Protein AF-A0A2E8HFP6-F1 (afdb_monomer)

Secondary structure (DSSP, 8-state):
-HHHHHHHHHHT--PPPP---S---HHHHHHHHHHHHGGG-------GGGGTT--HHHHHHHHHTT-HHHHHHHHHHHHHHT-TTHHHHHHHHHHHHT-

Radius of gyration: 26.0 Å; Cα contacts (8 Å, |Δi|>4): 40; chains: 1; bounding box: 24×26×78 Å

Sequence (99 aa):
GFRERMEARVGGSAEQPWREPSITDRSQFLSRLGRLSRKEAHDIVMQPSDVENLELSDLEDLRQQGRDTEAFFLARRMAAQGVEGAKELVTEILGDLDG

Structure (mmCIF, N/CA/C/O backbone):
data_AF-A0A2E8HFP6-F1
#
_entry.id   AF-A0A2E8HFP6-F1
#
loop_
_atom_site.group_PDB
_atom_site.id
_atom_site.type_symbol
_atom_site.label_atom_id
_atom_site.label_alt_id
_atom_site.label_comp_id
_atom_site.label_asym_id
_atom_site.label_entity_id
_atom_site.label_seq_id
_atom_site.pdbx_PDB_ins_code
_atom_site.Cartn_x
_atom_site.Cartn_y
_atom_site.Cartn_z
_atom_site.occupancy
_atom_site.B_iso_or_equiv
_atom_site.auth_seq_id
_atom_site.auth_comp_id
_atom_site.auth_asym_id
_atom_site.auth_atom_id
_atom_sit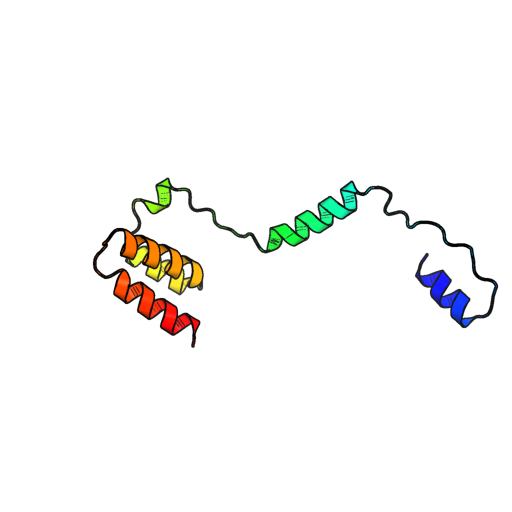e.pdbx_PDB_model_num
ATOM 1 N N . GLY A 1 1 ? -0.849 0.213 -49.916 1.00 52.50 1 GLY A N 1
ATOM 2 C CA . GLY A 1 1 ? -1.128 -0.038 -48.482 1.00 52.50 1 GLY A CA 1
ATOM 3 C C . GLY A 1 1 ? -1.354 -1.523 -48.211 1.00 52.50 1 GLY A C 1
ATOM 4 O O . GLY A 1 1 ? -1.462 -2.291 -49.156 1.00 52.50 1 GLY A O 1
ATOM 5 N N . PHE A 1 2 ? -1.408 -1.964 -46.940 1.00 51.34 2 PHE A N 1
ATOM 6 C CA . PHE A 1 2 ? -1.638 -3.386 -46.576 1.00 51.34 2 PHE A CA 1
ATOM 7 C C . PHE A 1 2 ? -2.945 -3.942 -47.171 1.00 51.34 2 PHE A C 1
ATOM 9 O O . PHE A 1 2 ? -2.973 -5.085 -47.618 1.00 51.34 2 PHE A O 1
ATOM 16 N N . ARG A 1 3 ? -3.990 -3.106 -47.238 1.00 60.12 3 ARG A N 1
ATOM 17 C CA . ARG A 1 3 ? -5.310 -3.450 -47.781 1.00 60.12 3 ARG A CA 1
ATOM 18 C C . ARG A 1 3 ? -5.286 -3.732 -49.290 1.00 60.12 3 ARG A C 1
ATOM 20 O O . ARG A 1 3 ? -5.730 -4.800 -49.689 1.00 60.12 3 ARG A O 1
ATOM 27 N N . GLU A 1 4 ? -4.653 -2.874 -50.094 1.00 58.78 4 GLU A N 1
ATOM 28 C CA . GLU A 1 4 ? -4.509 -3.100 -51.549 1.00 58.78 4 GLU A CA 1
ATOM 29 C C . GLU A 1 4 ? -3.699 -4.369 -51.874 1.00 58.78 4 GLU A C 1
ATOM 31 O O . GLU A 1 4 ? -3.920 -5.006 -52.898 1.00 58.78 4 GLU A O 1
ATOM 36 N N . ARG A 1 5 ? -2.790 -4.796 -50.982 1.00 58.84 5 ARG A N 1
ATOM 37 C CA . ARG A 1 5 ? -2.047 -6.061 -51.146 1.00 58.84 5 ARG A CA 1
ATOM 38 C C . ARG A 1 5 ? -2.899 -7.294 -50.854 1.00 58.84 5 ARG A C 1
ATOM 40 O O . ARG A 1 5 ? -2.736 -8.306 -51.526 1.00 58.84 5 ARG A O 1
ATOM 47 N N . MET A 1 6 ? -3.782 -7.223 -49.856 1.00 60.75 6 MET A N 1
ATOM 48 C CA . MET A 1 6 ? -4.741 -8.301 -49.586 1.00 60.75 6 MET A CA 1
ATOM 49 C C . MET A 1 6 ? -5.723 -8.464 -50.754 1.00 60.75 6 MET A C 1
ATOM 51 O O . MET A 1 6 ? -6.023 -9.592 -51.133 1.00 60.75 6 MET A O 1
ATOM 55 N N . GLU A 1 7 ? -6.146 -7.361 -51.376 1.00 58.28 7 GLU A N 1
ATOM 56 C CA . GLU A 1 7 ? -6.993 -7.382 -52.577 1.00 58.28 7 GLU A CA 1
ATOM 57 C C . GLU A 1 7 ? -6.258 -7.961 -53.801 1.00 58.28 7 GLU A C 1
ATOM 59 O O . GLU A 1 7 ? -6.802 -8.824 -54.491 1.00 58.28 7 GLU A O 1
ATOM 64 N N . ALA A 1 8 ? -4.991 -7.593 -54.027 1.00 58.19 8 ALA A N 1
ATOM 65 C CA . ALA A 1 8 ? -4.192 -8.131 -55.135 1.00 58.19 8 ALA A CA 1
ATOM 66 C C . ALA A 1 8 ? -3.905 -9.643 -55.009 1.00 58.19 8 ALA A C 1
ATOM 68 O O . ALA A 1 8 ? -3.906 -10.354 -56.015 1.00 58.19 8 ALA A O 1
ATOM 69 N N . ARG A 1 9 ? -3.726 -10.157 -53.780 1.00 53.38 9 ARG A N 1
ATOM 70 C CA . ARG A 1 9 ? -3.474 -11.588 -53.516 1.00 53.38 9 ARG A CA 1
ATOM 71 C C . ARG A 1 9 ? -4.698 -12.479 -53.772 1.00 53.38 9 ARG A C 1
ATOM 73 O O . ARG A 1 9 ? -4.533 -13.666 -54.022 1.00 53.38 9 ARG A O 1
ATOM 80 N N . VAL A 1 10 ? -5.909 -11.918 -53.718 1.00 60.62 10 VAL A N 1
ATOM 81 C CA . VAL A 1 10 ? -7.169 -12.619 -54.035 1.00 60.62 10 VAL A CA 1
ATOM 82 C C . VAL A 1 10 ? -7.519 -12.506 -55.528 1.00 60.62 10 VAL A C 1
ATOM 84 O O . VAL A 1 10 ? -8.138 -13.412 -56.076 1.00 60.62 10 VAL A O 1
ATOM 87 N N . GLY A 1 11 ? -7.086 -11.432 -56.203 1.00 58.53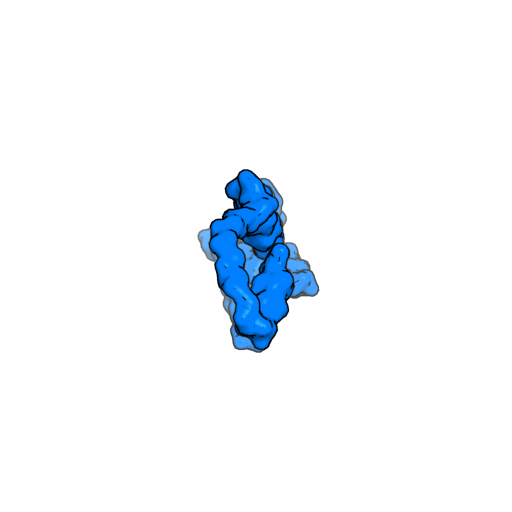 11 GLY A N 1
ATOM 88 C CA . GLY A 1 11 ? -7.387 -11.151 -57.616 1.00 58.53 11 GLY A CA 1
ATOM 89 C C . GLY A 1 11 ? -6.403 -11.707 -58.659 1.00 58.53 11 GLY A C 1
ATOM 90 O O . GLY A 1 11 ? -6.636 -11.525 -59.851 1.00 58.53 11 GLY A O 1
ATOM 91 N N . GLY A 1 12 ? -5.307 -12.361 -58.255 1.00 55.09 12 GLY A N 1
ATOM 92 C CA . GLY A 1 12 ? -4.397 -13.068 -59.175 1.00 55.09 12 GLY A CA 1
ATOM 93 C C . GLY A 1 12 ? -3.497 -12.187 -60.058 1.00 55.09 12 GLY A C 1
ATOM 94 O O . GLY A 1 12 ? -2.993 -12.667 -61.070 1.00 55.09 12 GLY A O 1
ATOM 95 N N . SER A 1 13 ? -3.274 -10.917 -59.706 1.00 56.34 13 SER A N 1
ATOM 96 C CA . SER A 1 13 ? -2.338 -10.031 -60.421 1.00 56.34 13 SER A CA 1
ATOM 97 C C . SER A 1 13 ? -0.992 -9.902 -59.704 1.00 56.34 13 SER A C 1
ATOM 99 O O . SER A 1 13 ? -0.934 -9.908 -58.476 1.00 56.34 13 SER A O 1
ATOM 101 N N . ALA A 1 14 ? 0.075 -9.795 -60.505 1.00 56.28 14 ALA A N 1
ATOM 102 C CA . ALA A 1 14 ? 1.483 -9.890 -60.116 1.00 56.28 14 ALA A CA 1
ATOM 103 C C . ALA A 1 14 ? 1.843 -9.136 -58.823 1.00 56.28 14 ALA A C 1
ATOM 105 O O . ALA A 1 14 ? 1.544 -7.950 -58.659 1.00 56.28 14 ALA A O 1
ATOM 106 N N . GLU A 1 15 ? 2.520 -9.850 -57.922 1.00 54.41 15 GLU A N 1
ATOM 107 C CA . GLU A 1 15 ? 2.964 -9.366 -56.618 1.00 54.41 15 GLU A CA 1
ATOM 108 C C . GLU A 1 15 ? 3.836 -8.112 -56.766 1.00 54.41 15 GLU A C 1
ATOM 110 O O . GLU A 1 15 ? 4.892 -8.132 -57.399 1.00 54.4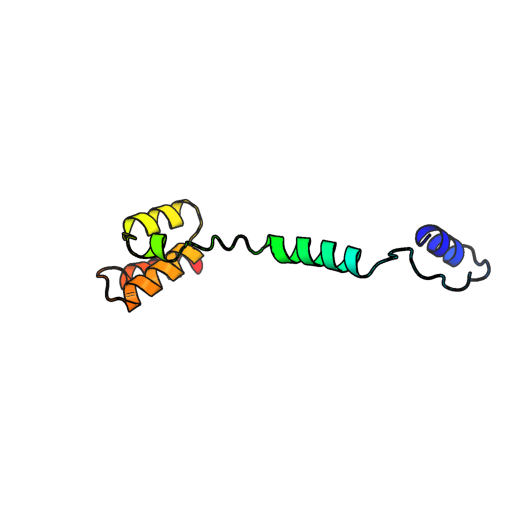1 15 GLU A O 1
ATOM 115 N N . GLN A 1 16 ? 3.412 -6.994 -56.170 1.00 56.06 16 GLN A N 1
ATOM 116 C CA . GLN A 1 16 ? 4.288 -5.831 -56.068 1.00 56.06 16 GLN A CA 1
ATOM 117 C C . GLN A 1 16 ? 5.443 -6.130 -55.097 1.00 56.06 16 GLN A C 1
ATOM 119 O O . GLN A 1 16 ? 5.181 -6.610 -53.988 1.00 56.06 16 GLN A O 1
ATOM 124 N N . PRO A 1 17 ? 6.704 -5.812 -55.455 1.00 62.44 17 PRO A N 1
ATOM 125 C CA . PRO A 1 17 ? 7.842 -6.018 -54.569 1.00 62.44 17 PRO A CA 1
ATOM 126 C C . PRO A 1 17 ? 7.671 -5.199 -53.285 1.00 62.44 17 PRO A C 1
ATOM 128 O O . PRO A 1 17 ? 7.231 -4.046 -53.308 1.00 62.44 17 PRO A O 1
ATOM 131 N N . TRP A 1 18 ? 7.998 -5.822 -52.152 1.00 50.69 18 TRP A N 1
ATOM 132 C CA . TRP A 1 18 ? 7.839 -5.252 -50.816 1.00 50.69 18 TRP A CA 1
ATOM 133 C C . TRP A 1 18 ? 8.509 -3.872 -50.703 1.00 50.69 18 TRP A C 1
ATOM 135 O O . TRP A 1 18 ? 9.718 -3.744 -50.883 1.00 50.69 18 TRP A O 1
ATOM 145 N N . ARG A 1 19 ? 7.722 -2.838 -50.370 1.00 55.81 19 ARG A N 1
ATOM 146 C CA . ARG A 1 19 ? 8.223 -1.533 -49.913 1.00 55.81 19 ARG A CA 1
ATOM 147 C C . ARG A 1 19 ? 8.012 -1.408 -48.411 1.00 55.81 19 ARG A C 1
ATOM 149 O O . ARG A 1 19 ? 6.915 -1.678 -47.913 1.00 55.81 19 ARG A O 1
ATOM 156 N N . GLU A 1 20 ? 9.075 -1.001 -47.726 1.00 52.06 20 GLU A N 1
ATOM 157 C CA . GLU A 1 20 ? 9.130 -0.786 -46.282 1.00 52.06 20 GLU A CA 1
ATOM 158 C C . GLU A 1 20 ? 7.993 0.147 -45.806 1.00 52.06 20 GLU A C 1
ATOM 160 O O . GLU A 1 20 ? 7.680 1.129 -46.489 1.00 52.06 20 GLU A O 1
ATOM 165 N N . PRO A 1 21 ? 7.315 -0.155 -44.680 1.00 53.56 21 PRO A N 1
ATOM 166 C CA . PRO A 1 21 ? 6.236 0.687 -44.175 1.00 53.56 21 PRO A CA 1
ATOM 167 C C . PRO A 1 21 ? 6.751 2.068 -43.751 1.00 53.56 21 PRO A C 1
ATOM 169 O O . PRO A 1 21 ? 7.823 2.187 -43.171 1.00 53.56 21 PRO A O 1
ATOM 172 N N . SER A 1 22 ? 5.930 3.106 -43.921 1.00 55.34 22 SER A N 1
ATOM 173 C CA . SER A 1 22 ? 6.226 4.494 -43.533 1.00 55.34 22 SER A CA 1
ATOM 174 C C . SER A 1 22 ? 6.183 4.754 -42.015 1.00 55.34 22 SER A C 1
ATOM 176 O O . SER A 1 22 ? 5.759 5.827 -41.584 1.00 55.34 22 SER A O 1
ATOM 178 N N . ILE A 1 23 ? 6.560 3.785 -41.173 1.00 57.72 23 ILE A N 1
ATOM 179 C CA . ILE A 1 23 ? 6.933 4.096 -39.787 1.00 57.72 23 ILE A CA 1
ATOM 180 C C . ILE A 1 23 ? 8.392 4.534 -39.870 1.00 57.72 23 ILE A C 1
ATOM 182 O O . ILE A 1 23 ? 9.306 3.764 -39.609 1.00 57.72 23 ILE A O 1
ATOM 186 N N . THR A 1 24 ? 8.588 5.767 -40.328 1.00 58.88 24 THR A N 1
ATOM 187 C CA . THR A 1 24 ? 9.889 6.304 -40.745 1.00 58.88 24 THR A CA 1
ATOM 188 C C . THR A 1 24 ? 10.903 6.390 -39.602 1.00 58.88 24 THR A C 1
ATOM 190 O O . THR A 1 24 ? 12.084 6.585 -39.854 1.00 58.88 24 THR A O 1
ATOM 193 N N . ASP A 1 25 ? 10.480 6.240 -38.342 1.00 59.72 25 ASP A N 1
ATOM 194 C CA . ASP A 1 25 ? 11.358 6.501 -37.213 1.00 59.72 25 ASP A CA 1
ATOM 195 C C . ASP A 1 25 ? 11.126 5.538 -36.045 1.00 59.72 25 ASP A C 1
ATOM 197 O O . ASP A 1 25 ? 10.048 5.485 -35.437 1.00 59.72 25 ASP A O 1
ATOM 201 N N . ARG A 1 26 ? 12.184 4.797 -35.697 1.00 62.41 26 ARG A N 1
ATOM 202 C CA . ARG A 1 26 ? 12.277 3.955 -34.495 1.00 62.41 26 ARG A CA 1
ATOM 203 C C . ARG A 1 26 ? 11.818 4.714 -33.244 1.00 62.41 26 ARG A C 1
ATOM 205 O O . ARG A 1 26 ? 11.231 4.110 -32.347 1.00 62.41 26 ARG A O 1
ATOM 212 N N . SER A 1 27 ? 12.018 6.032 -33.204 1.00 66.38 27 SER A N 1
ATOM 213 C CA . SER A 1 27 ? 11.573 6.895 -32.108 1.00 66.38 27 SER A CA 1
ATOM 214 C C . SER A 1 27 ? 10.050 6.923 -31.923 1.00 66.38 27 SER A C 1
ATOM 216 O O . SER A 1 27 ? 9.582 6.867 -30.787 1.00 66.38 27 SER A O 1
ATOM 218 N N . GLN A 1 28 ? 9.248 6.935 -32.994 1.00 71.44 28 GLN A N 1
ATOM 219 C CA . GLN A 1 28 ? 7.784 6.958 -32.875 1.00 71.44 28 GLN A CA 1
ATOM 220 C C . GLN A 1 28 ? 7.236 5.630 -32.355 1.00 71.44 28 GLN A C 1
ATOM 222 O O . GLN A 1 28 ? 6.309 5.613 -31.539 1.00 71.44 28 GLN A O 1
ATOM 227 N N . PHE A 1 29 ? 7.827 4.519 -32.800 1.00 73.06 29 PHE A N 1
ATOM 228 C CA . PHE A 1 29 ? 7.486 3.191 -32.304 1.00 73.06 29 PHE A CA 1
ATOM 229 C C . PHE A 1 29 ? 7.832 3.056 -30.818 1.00 73.06 29 PHE A C 1
ATOM 231 O O . PHE A 1 29 ? 6.962 2.710 -30.019 1.00 73.06 29 PHE A O 1
ATOM 238 N N . LEU A 1 30 ? 9.059 3.414 -30.426 1.00 79.62 30 LEU A N 1
ATOM 239 C CA . LEU A 1 30 ? 9.496 3.363 -29.028 1.00 79.62 30 LEU A CA 1
ATOM 240 C C . LEU A 1 30 ? 8.717 4.334 -28.133 1.00 79.62 30 LEU A C 1
ATOM 242 O O . LEU A 1 30 ? 8.422 4.002 -26.990 1.00 79.62 30 LEU A O 1
ATOM 246 N N . SER A 1 31 ? 8.320 5.500 -28.645 1.00 76.62 31 SER A N 1
ATOM 247 C CA . SER A 1 31 ? 7.483 6.452 -27.909 1.00 76.62 31 SER A CA 1
ATOM 248 C C . SER A 1 31 ? 6.095 5.876 -27.619 1.00 76.62 31 SER A C 1
ATOM 250 O O . SER A 1 31 ? 5.622 5.927 -26.480 1.00 76.62 31 SER A O 1
ATOM 252 N N . ARG A 1 32 ? 5.459 5.245 -28.617 1.00 74.88 32 ARG A N 1
ATOM 253 C CA . ARG A 1 32 ? 4.166 4.565 -28.439 1.00 74.88 32 ARG A CA 1
ATOM 254 C C . ARG A 1 32 ? 4.279 3.348 -27.522 1.00 74.88 32 ARG A C 1
ATOM 256 O O . ARG A 1 32 ? 3.454 3.216 -26.624 1.00 74.88 32 ARG A O 1
ATOM 263 N N . LEU A 1 33 ? 5.307 2.517 -27.700 1.00 77.69 33 LEU A N 1
ATOM 264 C CA . LEU A 1 33 ? 5.573 1.358 -26.845 1.00 77.69 33 LEU A CA 1
ATOM 265 C C . LEU A 1 33 ? 5.828 1.785 -25.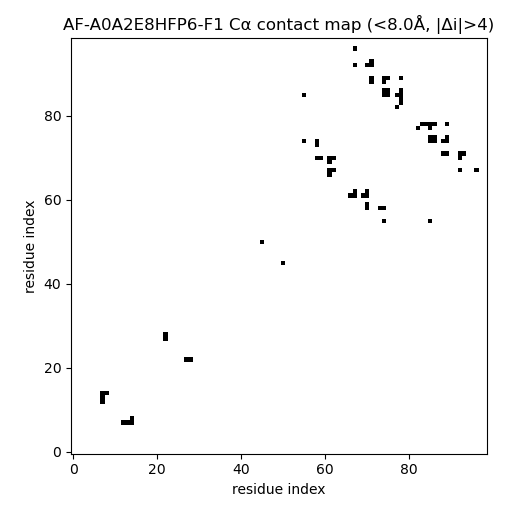395 1.00 77.69 33 LEU A C 1
ATOM 267 O O . LEU A 1 33 ? 5.220 1.246 -24.478 1.00 77.69 33 LEU A O 1
ATOM 271 N N . GLY A 1 34 ? 6.642 2.821 -25.187 1.00 74.44 34 GLY A N 1
ATOM 272 C CA . GLY A 1 34 ? 6.886 3.393 -23.868 1.00 74.44 34 GLY A CA 1
ATOM 273 C C . GLY A 1 34 ? 5.617 3.955 -23.231 1.00 74.44 34 GLY A C 1
ATOM 274 O O . GLY A 1 34 ? 5.400 3.779 -22.039 1.00 74.44 34 GLY A O 1
ATOM 275 N N . ARG A 1 35 ? 4.737 4.603 -24.006 1.00 74.12 35 ARG A N 1
ATOM 276 C CA . ARG A 1 35 ? 3.460 5.115 -23.485 1.00 74.12 35 ARG A CA 1
ATOM 277 C C . ARG A 1 35 ? 2.504 3.996 -23.068 1.00 74.12 35 ARG A C 1
ATOM 279 O O . ARG A 1 35 ? 1.719 4.209 -22.154 1.00 74.12 35 ARG A O 1
ATOM 286 N N . LEU A 1 36 ? 2.549 2.846 -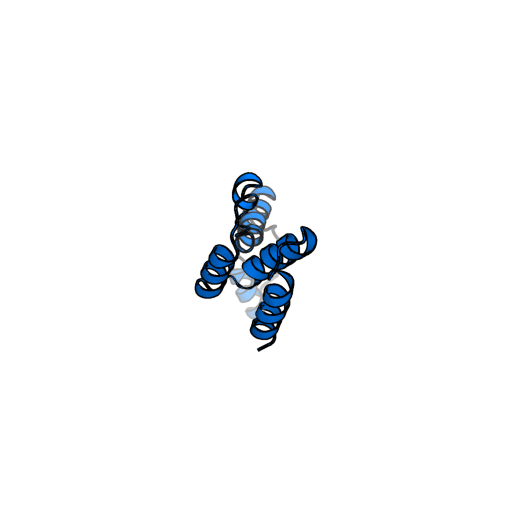23.736 1.00 69.12 36 LEU A N 1
ATOM 287 C CA . LEU A 1 36 ? 1.756 1.671 -23.369 1.00 69.12 36 LEU A CA 1
ATOM 288 C C . LEU A 1 36 ? 2.346 0.961 -22.145 1.00 69.12 36 LEU A C 1
ATOM 290 O O . LEU A 1 36 ? 1.608 0.672 -21.217 1.00 69.12 36 LEU A O 1
ATOM 294 N N . SER A 1 37 ? 3.669 0.786 -22.093 1.00 64.25 37 SER A N 1
ATOM 295 C CA . SER A 1 37 ? 4.365 0.178 -20.949 1.00 64.25 37 SER A C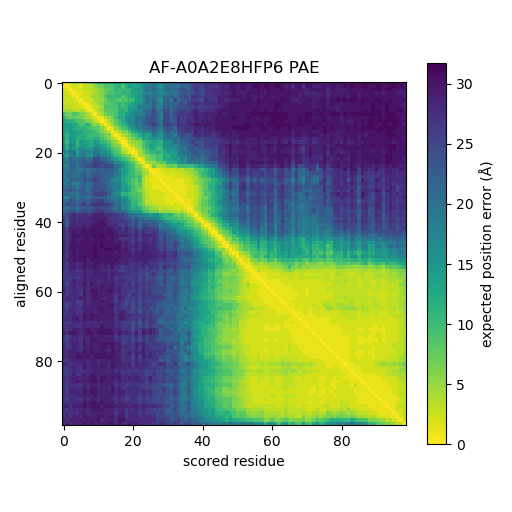A 1
ATOM 296 C C . SER A 1 37 ? 4.234 0.997 -19.659 1.00 64.25 37 SER A C 1
ATOM 298 O O . SER A 1 37 ? 4.147 0.424 -18.582 1.00 64.25 37 SER A O 1
ATOM 300 N N . ARG A 1 38 ? 4.168 2.331 -19.748 1.00 61.81 38 ARG A N 1
ATOM 301 C CA . ARG A 1 38 ? 4.000 3.207 -18.576 1.00 61.81 38 ARG A CA 1
ATOM 302 C C . ARG A 1 38 ? 2.580 3.239 -18.003 1.00 61.81 38 ARG A C 1
ATOM 304 O O . ARG A 1 38 ? 2.404 3.754 -16.908 1.00 61.81 38 ARG A O 1
ATOM 311 N N . LYS A 1 39 ? 1.565 2.741 -18.719 1.00 54.25 39 LYS A N 1
ATOM 312 C CA . LYS A 1 39 ? 0.165 2.839 -18.267 1.00 54.25 39 LYS A CA 1
ATOM 313 C C . LYS A 1 39 ? -0.211 1.868 -17.144 1.00 54.25 39 LYS A C 1
ATOM 315 O O . LYS A 1 39 ? -1.255 2.077 -16.545 1.00 54.25 39 LYS A O 1
ATOM 320 N N . GLU A 1 40 ? 0.638 0.895 -16.824 1.00 53.06 40 GLU A N 1
ATOM 321 C CA . GLU A 1 40 ? 0.464 0.033 -15.640 1.00 53.06 40 GLU A CA 1
ATOM 322 C C . GLU A 1 40 ? 1.367 0.432 -14.466 1.00 53.06 40 GLU A C 1
ATOM 324 O O . GLU A 1 40 ? 1.188 -0.051 -13.358 1.00 53.06 40 GLU A O 1
ATOM 329 N N . ALA A 1 41 ? 2.274 1.391 -14.669 1.00 47.56 41 ALA A N 1
ATOM 330 C CA . ALA A 1 41 ? 2.990 2.050 -13.587 1.00 47.56 41 ALA A CA 1
ATOM 331 C C . ALA A 1 41 ? 2.216 3.307 -13.160 1.00 47.56 41 ALA A C 1
ATOM 333 O O . ALA A 1 41 ? 2.707 4.429 -13.271 1.00 47.56 41 ALA A O 1
ATOM 334 N N . HIS A 1 42 ? 0.990 3.141 -12.661 1.00 45.66 42 HIS A N 1
ATOM 335 C CA . HIS A 1 42 ? 0.566 3.989 -11.541 1.00 45.66 42 HIS A CA 1
ATOM 336 C C . HIS A 1 42 ? 1.229 3.424 -10.287 1.00 45.66 42 HIS A C 1
ATOM 338 O O . HIS A 1 42 ? 0.582 2.938 -9.371 1.00 45.66 42 HIS A O 1
ATOM 344 N N . ASP A 1 43 ? 2.559 3.451 -10.307 1.00 46.66 43 ASP A N 1
ATOM 345 C CA . ASP A 1 43 ? 3.351 3.377 -9.104 1.00 46.66 43 ASP A CA 1
ATOM 346 C C . ASP A 1 43 ? 3.144 4.750 -8.471 1.00 46.66 43 ASP A C 1
ATOM 348 O O . ASP A 1 43 ? 3.733 5.754 -8.890 1.00 46.66 43 ASP A O 1
ATOM 352 N N . ILE A 1 44 ? 2.168 4.835 -7.568 1.00 52.88 44 ILE A N 1
ATOM 353 C CA . ILE A 1 44 ? 2.107 5.934 -6.618 1.00 52.88 44 ILE A CA 1
ATOM 354 C C . ILE A 1 44 ? 3.358 5.733 -5.770 1.00 52.88 44 ILE A C 1
ATOM 356 O O . ILE A 1 44 ? 3.346 5.040 -4.761 1.00 52.88 44 ILE A O 1
ATOM 360 N N . VAL A 1 45 ?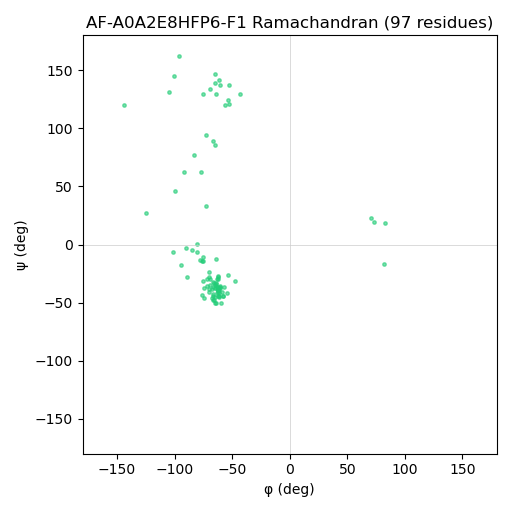 4.480 6.273 -6.248 1.00 49.91 45 VAL A N 1
ATOM 361 C CA . VAL A 1 45 ? 5.721 6.322 -5.490 1.00 49.91 45 VAL A CA 1
ATOM 362 C C . VAL A 1 45 ? 5.439 7.273 -4.335 1.00 49.91 45 VAL A C 1
ATOM 364 O O . VAL A 1 45 ? 5.605 8.486 -4.471 1.00 49.91 45 VAL A O 1
ATOM 367 N N . MET A 1 46 ? 4.944 6.736 -3.217 1.00 51.00 46 MET A N 1
ATOM 368 C CA . MET A 1 46 ? 4.917 7.466 -1.955 1.00 51.00 46 MET A CA 1
ATOM 369 C C . MET A 1 46 ? 6.337 7.950 -1.701 1.00 51.00 46 MET A C 1
ATOM 371 O O . MET A 1 46 ? 7.290 7.159 -1.714 1.00 51.00 46 MET A O 1
ATOM 375 N N . GLN A 1 47 ? 6.498 9.261 -1.521 1.00 52.16 47 GLN A N 1
ATOM 376 C CA . GLN A 1 47 ? 7.801 9.777 -1.151 1.00 52.16 47 GLN A CA 1
ATOM 377 C C . GLN A 1 47 ? 8.179 9.167 0.200 1.00 52.16 47 GLN A C 1
ATOM 379 O O . GLN A 1 47 ? 7.313 9.014 1.058 1.00 52.16 47 GLN A O 1
ATOM 384 N N . PRO A 1 48 ? 9.453 8.805 0.419 1.00 51.84 48 PRO A N 1
ATOM 385 C CA . PRO A 1 48 ? 9.881 8.135 1.645 1.00 51.84 48 PRO A CA 1
ATOM 386 C C . PRO A 1 48 ? 9.485 8.892 2.926 1.00 51.84 48 PRO A C 1
ATOM 388 O O . PRO A 1 48 ? 9.265 8.245 3.945 1.00 51.84 48 PRO A O 1
ATOM 391 N N . SER A 1 49 ? 9.323 10.219 2.851 1.00 51.84 49 SER A N 1
ATOM 392 C CA . SER A 1 49 ? 8.828 11.081 3.933 1.00 51.84 49 SER A CA 1
ATOM 393 C C . SER A 1 49 ? 7.374 10.827 4.329 1.00 51.84 49 SER A C 1
ATOM 395 O O . SER A 1 49 ? 7.035 10.960 5.499 1.00 51.84 49 SER A O 1
ATOM 397 N N . ASP A 1 50 ? 6.521 10.446 3.380 1.00 55.31 50 ASP A N 1
ATOM 398 C CA . ASP A 1 50 ? 5.088 10.231 3.617 1.00 55.31 50 ASP A CA 1
ATOM 399 C C . ASP A 1 50 ? 4.834 8.875 4.299 1.00 55.31 50 ASP A C 1
ATOM 401 O O . ASP A 1 50 ? 3.751 8.616 4.807 1.00 55.31 50 ASP A O 1
ATOM 405 N N . VAL A 1 51 ? 5.851 8.005 4.327 1.00 58.78 51 VAL A N 1
ATOM 406 C CA . VAL A 1 51 ? 5.783 6.645 4.884 1.00 58.78 51 VAL A CA 1
ATOM 407 C C . VAL A 1 51 ? 6.250 6.585 6.342 1.00 58.78 51 VAL A C 1
ATOM 409 O O . VAL A 1 51 ? 5.997 5.598 7.025 1.00 58.78 51 VAL A O 1
ATOM 412 N N . GLU A 1 52 ? 6.975 7.599 6.826 1.00 63.12 52 GLU A N 1
ATOM 413 C CA . GLU A 1 52 ? 7.539 7.601 8.187 1.00 63.12 52 GLU A CA 1
ATOM 414 C C . GLU A 1 52 ? 6.498 7.870 9.280 1.00 63.12 52 GLU A C 1
ATOM 416 O O . GLU A 1 52 ? 6.772 7.598 10.445 1.00 63.12 52 GLU A O 1
ATOM 421 N N . ASN A 1 53 ? 5.311 8.356 8.911 1.00 69.81 53 ASN A N 1
ATOM 422 C CA . ASN A 1 53 ? 4.254 8.749 9.844 1.00 69.81 53 ASN A CA 1
ATOM 423 C C . ASN A 1 53 ? 2.920 8.037 9.563 1.00 69.81 53 ASN A C 1
ATOM 425 O O . ASN A 1 53 ? 1.861 8.596 9.823 1.00 69.81 53 ASN A O 1
ATOM 429 N N . LEU A 1 54 ? 2.985 6.838 8.978 1.00 80.38 54 LEU A N 1
ATOM 430 C CA . LEU A 1 54 ? 1.805 6.020 8.709 1.00 80.38 54 LEU A CA 1
ATOM 431 C C . LEU A 1 54 ? 1.289 5.365 9.989 1.00 80.38 54 LEU A C 1
ATOM 433 O O . LEU A 1 54 ? 2.035 4.675 10.694 1.00 80.38 54 LEU A O 1
ATOM 437 N N . GLU A 1 55 ? -0.004 5.521 10.228 1.00 88.38 55 GLU A N 1
ATOM 438 C CA . GLU A 1 55 ? -0.750 4.789 11.243 1.00 88.38 55 GLU A CA 1
ATOM 439 C C . GLU A 1 55 ? -1.455 3.575 10.619 1.00 88.38 55 GLU A C 1
ATOM 441 O O . GLU A 1 55 ? -1.637 3.483 9.407 1.00 88.38 55 GLU A O 1
ATOM 446 N N . LEU A 1 56 ? -1.868 2.608 11.445 1.00 85.75 56 LEU A N 1
ATOM 447 C CA . LEU A 1 56 ? -2.597 1.428 10.954 1.00 85.75 56 LEU A CA 1
ATOM 448 C C . LEU A 1 56 ? -3.941 1.797 10.297 1.00 85.75 56 LEU A C 1
ATOM 450 O O . LEU A 1 56 ? -4.360 1.126 9.359 1.00 85.75 56 LEU A O 1
ATOM 454 N N . SER A 1 57 ? -4.573 2.886 10.741 1.00 87.62 57 SER A N 1
ATOM 455 C CA . SER A 1 57 ? -5.796 3.451 10.156 1.00 87.62 57 SER A CA 1
ATOM 456 C C . SER A 1 57 ? -5.618 3.871 8.694 1.00 87.62 57 SER A C 1
ATOM 458 O O . SER A 1 57 ? -6.516 3.660 7.881 1.00 87.62 57 SER A O 1
ATOM 460 N N . ASP A 1 58 ? -4.442 4.385 8.319 1.00 89.44 58 ASP A N 1
ATOM 461 C CA . ASP A 1 58 ? -4.157 4.771 6.931 1.00 89.44 58 ASP A CA 1
ATOM 462 C C . ASP A 1 58 ? -4.203 3.554 5.989 1.00 89.44 58 ASP A C 1
ATOM 464 O O . ASP A 1 58 ? -4.556 3.659 4.812 1.00 89.44 58 ASP A O 1
ATOM 468 N N . LEU A 1 59 ? -3.868 2.365 6.504 1.00 90.50 59 LEU A N 1
ATOM 469 C CA . LEU A 1 59 ? -3.910 1.123 5.737 1.00 90.50 59 LEU A CA 1
ATOM 470 C C . LEU A 1 59 ? -5.347 0.627 5.541 1.00 90.50 59 LEU A C 1
ATOM 472 O O . LEU A 1 59 ? -5.652 0.029 4.508 1.00 90.50 59 LEU A O 1
ATOM 476 N N . GLU A 1 60 ? -6.240 0.892 6.490 1.00 88.56 60 GLU A N 1
ATOM 477 C CA . GLU A 1 60 ? -7.667 0.586 6.360 1.00 88.56 60 GLU A CA 1
ATOM 478 C C . GLU A 1 60 ? -8.322 1.467 5.289 1.00 88.56 60 GLU A C 1
ATOM 480 O O . GLU A 1 60 ? -9.107 0.969 4.478 1.00 88.56 60 GLU A O 1
ATOM 485 N N . ASP A 1 61 ? -7.935 2.741 5.205 1.00 89.06 61 ASP A N 1
ATOM 486 C CA . ASP A 1 61 ? -8.374 3.642 4.135 1.00 89.06 61 ASP A CA 1
ATOM 487 C C . ASP A 1 61 ? -7.900 3.168 2.754 1.00 89.06 61 ASP A C 1
ATOM 489 O O . ASP A 1 61 ? -8.648 3.243 1.774 1.00 89.06 61 ASP A O 1
ATOM 493 N N . LEU A 1 62 ? -6.676 2.635 2.659 1.00 89.31 62 LEU A N 1
ATOM 494 C CA . LEU A 1 62 ? -6.169 2.032 1.423 1.00 89.31 62 LEU A CA 1
ATOM 495 C C . LEU A 1 62 ? -6.987 0.802 1.010 1.00 89.31 62 LEU A C 1
ATOM 497 O O . LEU A 1 62 ? -7.329 0.671 -0.168 1.00 89.31 62 LEU A O 1
ATOM 501 N N . ARG A 1 63 ? -7.365 -0.056 1.963 1.00 88.31 63 ARG A N 1
ATOM 502 C CA . ARG A 1 63 ? -8.247 -1.208 1.702 1.00 88.31 63 ARG A CA 1
ATOM 503 C C . ARG A 1 63 ? -9.624 -0.766 1.210 1.00 88.31 63 ARG A C 1
ATOM 505 O O . ARG A 1 63 ? -10.114 -1.267 0.203 1.00 88.31 63 ARG A O 1
ATOM 512 N N . GLN A 1 64 ? -10.225 0.255 1.827 1.00 88.56 64 GLN A N 1
ATOM 513 C CA . GLN A 1 64 ? -11.513 0.806 1.371 1.00 88.56 64 GLN A CA 1
ATOM 514 C C . GLN A 1 64 ? -11.453 1.393 -0.048 1.00 88.56 64 GLN A C 1
ATOM 516 O O . GLN A 1 64 ? -12.453 1.399 -0.767 1.00 88.56 64 GLN A O 1
ATOM 521 N N . GLN A 1 65 ? -10.282 1.868 -0.473 1.00 88.31 65 GLN A N 1
ATOM 522 C CA . GLN A 1 65 ? -10.040 2.360 -1.831 1.00 88.31 65 GLN A CA 1
ATOM 523 C C . GLN A 1 65 ? -9.774 1.233 -2.850 1.00 88.31 65 GLN A C 1
ATOM 525 O O . GLN A 1 65 ? -9.537 1.531 -4.022 1.00 88.31 65 GLN A O 1
ATOM 530 N N . GLY A 1 66 ? -9.794 -0.041 -2.436 1.00 86.50 66 GLY A N 1
ATOM 531 C CA . GLY A 1 66 ? -9.447 -1.192 -3.277 1.00 86.50 66 GLY A CA 1
ATOM 532 C C . GLY A 1 66 ? -7.952 -1.282 -3.595 1.00 86.50 66 GLY A C 1
ATOM 533 O O . GLY A 1 66 ? -7.561 -1.857 -4.611 1.00 86.50 66 GLY A O 1
ATOM 534 N N . ARG A 1 67 ? -7.103 -0.662 -2.765 1.00 88.62 67 ARG A N 1
ATOM 535 C CA . ARG A 1 67 ? -5.636 -0.648 -2.901 1.00 88.62 67 ARG A CA 1
ATOM 536 C C . ARG A 1 67 ? -5.007 -1.682 -1.964 1.00 88.62 67 ARG A C 1
ATOM 538 O O . ARG A 1 67 ? -4.024 -1.401 -1.280 1.00 88.62 67 ARG A O 1
ATOM 545 N N . ASP A 1 68 ? -5.559 -2.893 -1.948 1.00 87.06 68 ASP A N 1
ATOM 546 C CA . ASP A 1 68 ? -5.186 -3.960 -1.006 1.00 87.06 68 ASP A CA 1
ATOM 547 C C . ASP A 1 68 ? -3.712 -4.366 -1.124 1.00 87.06 68 ASP A C 1
ATOM 549 O O . ASP A 1 68 ? -3.029 -4.584 -0.125 1.00 87.06 68 ASP A O 1
ATOM 553 N N . THR A 1 69 ? -3.167 -4.374 -2.343 1.00 88.44 69 THR A N 1
ATOM 554 C CA . THR A 1 69 ? -1.747 -4.661 -2.585 1.00 88.44 69 THR A CA 1
ATOM 555 C C . THR A 1 69 ? -0.829 -3.635 -1.921 1.00 88.44 69 THR A C 1
ATOM 557 O O . THR A 1 69 ? 0.241 -3.982 -1.426 1.00 88.44 69 THR A O 1
ATOM 560 N N . GLU A 1 70 ? -1.231 -2.365 -1.898 1.00 87.38 70 GLU A N 1
ATOM 561 C CA . GLU A 1 70 ? -0.459 -1.288 -1.279 1.00 87.38 70 GLU A CA 1
ATOM 562 C C . GLU A 1 70 ? -0.543 -1.354 0.244 1.00 87.38 70 GLU A C 1
ATOM 564 O O . GLU A 1 70 ? 0.492 -1.327 0.916 1.00 87.38 70 GLU A O 1
ATOM 569 N N . ALA A 1 71 ? -1.755 -1.550 0.774 1.00 92.00 71 ALA A N 1
ATOM 570 C CA . ALA A 1 71 ? -1.972 -1.804 2.193 1.00 92.00 71 ALA A CA 1
ATOM 571 C C . ALA A 1 71 ? -1.123 -2.995 2.675 1.00 92.00 71 ALA A C 1
ATOM 573 O O . ALA A 1 71 ? -0.471 -2.910 3.715 1.00 92.00 71 ALA A O 1
ATOM 574 N N . PHE A 1 72 ? -1.032 -4.068 1.880 1.00 93.19 72 PHE A N 1
ATOM 575 C CA . PHE A 1 72 ? -0.202 -5.234 2.184 1.00 93.19 72 PHE A CA 1
ATOM 576 C C . PHE A 1 72 ? 1.286 -4.887 2.324 1.00 93.19 72 PHE A C 1
ATOM 578 O O . PHE A 1 72 ? 1.932 -5.282 3.301 1.00 93.19 72 PHE A O 1
ATOM 585 N N . PHE A 1 73 ? 1.865 -4.164 1.359 1.00 92.19 73 PHE A N 1
ATOM 586 C CA . PHE A 1 73 ? 3.291 -3.833 1.405 1.00 92.19 73 PHE A CA 1
ATOM 587 C C . PHE A 1 73 ? 3.627 -2.893 2.567 1.00 92.19 73 PHE A C 1
ATOM 589 O O . PHE A 1 73 ? 4.669 -3.072 3.208 1.00 92.19 73 PHE A O 1
ATOM 596 N N . LEU A 1 74 ? 2.740 -1.944 2.880 1.00 91.56 74 LEU A N 1
ATOM 597 C CA . LEU A 1 74 ? 2.894 -1.057 4.032 1.00 91.56 74 LEU A CA 1
ATOM 598 C C . LEU A 1 74 ? 2.775 -1.826 5.353 1.00 91.56 74 LEU A C 1
ATOM 600 O O . LEU A 1 74 ? 3.674 -1.718 6.189 1.00 91.56 74 LEU A O 1
ATOM 604 N N . ALA A 1 75 ? 1.773 -2.699 5.497 1.00 93.38 75 ALA A N 1
ATOM 605 C CA . ALA A 1 75 ? 1.608 -3.549 6.679 1.00 93.38 75 ALA A CA 1
ATOM 606 C C . ALA A 1 75 ? 2.846 -4.426 6.902 1.00 93.38 75 ALA A C 1
ATOM 608 O O . ALA A 1 75 ? 3.386 -4.518 8.006 1.00 93.38 75 ALA A O 1
ATOM 609 N N . ARG A 1 76 ? 3.369 -5.022 5.821 1.00 93.56 76 ARG A N 1
ATOM 610 C CA . ARG A 1 76 ? 4.573 -5.859 5.860 1.00 93.56 76 ARG A CA 1
ATOM 611 C C . ARG A 1 76 ? 5.804 -5.072 6.304 1.00 93.56 76 ARG A C 1
ATOM 613 O O . ARG A 1 76 ? 6.629 -5.605 7.049 1.00 93.56 76 ARG A O 1
ATOM 620 N N . ARG A 1 77 ? 5.945 -3.821 5.860 1.00 90.56 77 ARG A N 1
ATOM 621 C CA . ARG A 1 77 ? 7.027 -2.930 6.294 1.00 90.56 77 ARG A CA 1
ATOM 622 C C . ARG A 1 77 ? 6.893 -2.580 7.777 1.00 90.56 77 ARG A C 1
ATOM 624 O O . ARG A 1 77 ? 7.873 -2.727 8.504 1.00 90.56 77 ARG A O 1
ATOM 631 N N . MET A 1 78 ? 5.702 -2.190 8.229 1.00 90.81 78 MET A N 1
ATOM 632 C CA . MET A 1 78 ? 5.426 -1.877 9.638 1.00 90.81 78 MET A CA 1
ATOM 633 C C . MET A 1 78 ? 5.707 -3.086 10.544 1.00 90.81 78 MET A C 1
ATOM 635 O O . MET A 1 78 ? 6.365 -2.958 11.577 1.00 90.81 78 MET A O 1
ATOM 639 N N . ALA A 1 79 ? 5.333 -4.290 10.105 1.00 92.19 79 ALA A N 1
ATOM 640 C CA . ALA A 1 79 ? 5.647 -5.535 10.801 1.00 92.19 79 ALA A CA 1
ATOM 641 C C . ALA A 1 79 ? 7.162 -5.792 10.904 1.00 92.19 79 ALA A C 1
ATOM 643 O O . ALA A 1 79 ? 7.639 -6.265 11.937 1.00 92.19 79 ALA A O 1
ATOM 644 N N . ALA A 1 80 ? 7.935 -5.463 9.860 1.00 92.06 80 ALA A N 1
ATOM 645 C CA . ALA A 1 80 ? 9.397 -5.558 9.879 1.00 92.06 80 ALA A CA 1
ATOM 646 C C . ALA A 1 80 ? 10.054 -4.507 10.793 1.00 92.06 80 ALA A C 1
ATOM 648 O O . ALA A 1 80 ? 11.125 -4.759 11.341 1.00 92.06 80 ALA A O 1
ATOM 649 N N . GLN A 1 81 ? 9.405 -3.356 10.986 1.00 90.00 81 GLN A N 1
ATOM 650 C CA . GLN A 1 81 ? 9.809 -2.319 11.942 1.00 90.00 81 GLN A CA 1
ATOM 651 C C . GLN A 1 81 ? 9.375 -2.632 13.385 1.00 90.00 81 GLN A C 1
ATOM 653 O O . GLN A 1 81 ? 9.788 -1.934 14.307 1.00 90.00 81 GLN A O 1
ATOM 658 N N . GLY A 1 82 ? 8.590 -3.695 13.594 1.00 89.44 82 GLY A N 1
ATOM 659 C CA . GLY A 1 82 ? 8.135 -4.129 14.914 1.00 89.44 82 GLY A CA 1
ATOM 660 C C . GLY A 1 82 ? 6.914 -3.377 15.440 1.00 89.44 82 GLY A C 1
ATOM 661 O O . GLY A 1 82 ? 6.675 -3.413 16.644 1.00 89.44 82 GLY A O 1
ATOM 662 N N . VAL A 1 83 ? 6.150 -2.709 14.569 1.00 91.38 83 VAL A N 1
ATOM 663 C CA . VAL A 1 83 ? 4.889 -2.063 14.953 1.00 91.38 83 VAL A CA 1
ATOM 664 C C . VAL A 1 83 ? 3.887 -3.128 15.411 1.00 91.38 83 VAL A C 1
ATOM 666 O O . VAL A 1 83 ? 3.677 -4.136 14.730 1.00 91.38 83 VAL A O 1
ATOM 669 N N . GLU A 1 84 ? 3.294 -2.918 16.583 1.00 91.00 84 GLU A N 1
ATOM 670 C CA . GLU A 1 84 ? 2.292 -3.811 17.170 1.00 91.00 84 GLU A CA 1
ATOM 671 C C . GLU A 1 84 ? 1.019 -3.831 16.308 1.00 91.00 84 GLU A C 1
ATOM 673 O O . GLU A 1 84 ? 0.623 -2.801 15.771 1.00 91.00 84 GLU A O 1
ATOM 678 N N . GLY A 1 85 ? 0.402 -5.001 16.110 1.00 89.38 85 GLY A N 1
ATOM 679 C CA . GLY A 1 85 ? -0.788 -5.153 15.258 1.00 89.38 85 GLY A CA 1
ATOM 680 C C . GLY A 1 85 ? -0.504 -5.260 13.752 1.00 89.38 85 GLY A C 1
ATOM 681 O O . GLY A 1 85 ? -1.348 -5.727 12.989 1.00 89.38 85 GLY A O 1
ATOM 682 N N . ALA A 1 86 ? 0.692 -4.880 13.288 1.00 92.62 86 ALA A N 1
ATOM 683 C CA . ALA A 1 86 ? 1.005 -4.890 11.858 1.00 92.62 86 ALA A CA 1
ATOM 684 C C . ALA A 1 86 ? 1.117 -6.309 11.271 1.00 92.62 86 ALA A C 1
ATOM 686 O O . ALA A 1 86 ? 0.839 -6.515 10.091 1.00 92.62 86 ALA A O 1
ATOM 687 N N . LYS A 1 87 ? 1.520 -7.306 12.071 1.00 93.44 87 LYS A N 1
ATOM 688 C CA . LYS A 1 87 ? 1.607 -8.706 11.612 1.00 93.44 87 LYS A CA 1
ATOM 689 C C . LYS A 1 87 ? 0.225 -9.303 11.380 1.00 93.44 87 LYS A C 1
ATOM 691 O O . LYS A 1 87 ? 0.031 -10.004 10.391 1.00 93.44 87 LYS A O 1
ATOM 696 N N . GLU A 1 88 ? -0.706 -9.009 12.277 1.00 94.88 88 GLU A N 1
ATOM 697 C 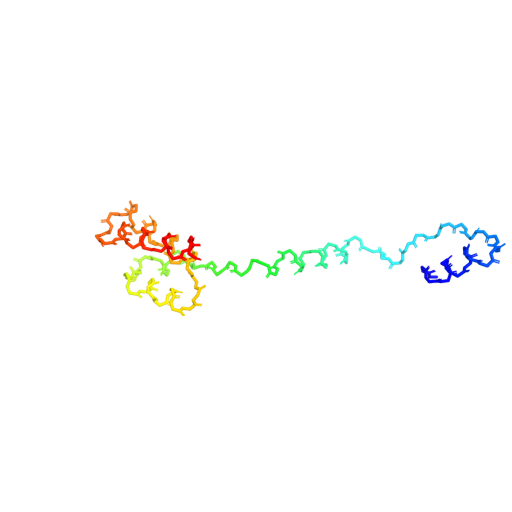CA . GLU A 1 88 ? -2.106 -9.405 12.187 1.00 94.88 88 GLU A CA 1
ATOM 698 C C . GLU A 1 88 ? -2.745 -8.786 10.937 1.00 94.88 88 GLU A C 1
ATOM 700 O O . GLU A 1 88 ? -3.368 -9.497 10.146 1.00 94.88 88 GLU A O 1
ATOM 705 N N . LEU A 1 89 ? -2.472 -7.502 10.685 1.00 92.19 89 LEU A N 1
ATOM 706 C CA . LEU A 1 89 ? -2.968 -6.795 9.504 1.00 92.19 89 LEU A CA 1
ATOM 707 C C . LEU A 1 89 ? -2.461 -7.417 8.191 1.00 92.19 89 LEU A C 1
ATOM 709 O O . LEU A 1 89 ? -3.225 -7.589 7.247 1.00 92.19 89 LEU A O 1
ATOM 713 N N . VAL A 1 90 ? -1.182 -7.817 8.129 1.00 93.94 90 VAL A N 1
ATOM 714 C CA . VAL A 1 90 ? -0.628 -8.535 6.963 1.00 93.94 90 VAL A CA 1
ATOM 715 C C . VAL A 1 90 ? -1.402 -9.822 6.688 1.00 93.94 90 VAL A C 1
ATOM 717 O O . VAL A 1 90 ? -1.690 -10.126 5.531 1.00 93.94 90 VAL A O 1
ATOM 720 N N . THR A 1 91 ? -1.711 -10.595 7.733 1.00 94.25 91 THR A N 1
ATOM 721 C CA . THR A 1 91 ? -2.440 -11.859 7.572 1.00 94.25 91 THR A CA 1
ATOM 722 C C . THR A 1 91 ? -3.889 -11.648 7.153 1.00 94.25 91 THR A C 1
ATOM 724 O O . THR A 1 91 ? -4.395 -12.433 6.358 1.00 94.25 91 THR A O 1
ATOM 727 N N . GLU A 1 92 ? -4.531 -10.585 7.635 1.00 93.12 92 GLU A N 1
ATOM 728 C CA . GLU A 1 92 ? -5.890 -10.217 7.242 1.00 93.12 92 GLU A CA 1
ATOM 729 C C . GLU A 1 92 ? -5.954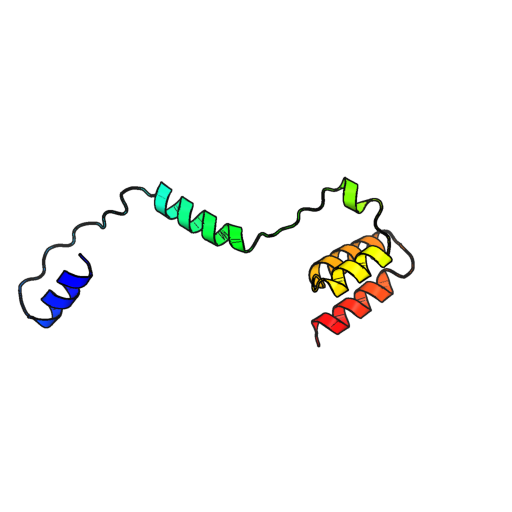 -9.825 5.761 1.00 93.12 92 GLU A C 1
ATOM 731 O O . GLU A 1 92 ? -6.724 -10.410 5.005 1.00 93.12 92 GLU A O 1
ATOM 736 N N . ILE A 1 93 ? -5.069 -8.922 5.322 1.00 92.50 93 ILE A N 1
ATOM 737 C CA . ILE A 1 93 ? -5.038 -8.447 3.931 1.00 92.50 93 ILE A CA 1
ATOM 738 C C . ILE A 1 93 ? -4.724 -9.591 2.956 1.00 92.50 93 ILE A C 1
ATOM 740 O O . ILE A 1 93 ? -5.282 -9.646 1.865 1.00 92.50 93 ILE A O 1
ATOM 744 N N . LEU A 1 94 ? -3.850 -10.531 3.335 1.00 92.12 94 LEU A N 1
ATOM 745 C CA . LEU A 1 94 ? -3.610 -11.732 2.525 1.00 92.12 94 LEU A CA 1
ATOM 746 C C . LEU A 1 94 ? -4.868 -12.592 2.377 1.00 92.12 94 LEU A C 1
ATOM 748 O O . LEU A 1 94 ? -5.129 -13.089 1.287 1.00 92.12 94 LEU A O 1
ATOM 752 N N . GLY A 1 95 ? -5.642 -12.749 3.454 1.00 91.12 95 GLY A N 1
ATOM 753 C CA . GLY A 1 95 ? -6.903 -13.486 3.420 1.00 91.12 95 GLY A CA 1
ATOM 754 C C . GLY A 1 95 ? -7.919 -12.878 2.454 1.00 91.12 95 GLY A C 1
ATOM 755 O O . GLY A 1 95 ? -8.602 -13.622 1.757 1.00 91.12 95 GLY A O 1
ATOM 756 N N . ASP A 1 96 ? -7.975 -11.549 2.372 1.00 85.62 96 ASP A N 1
ATOM 757 C CA . ASP A 1 96 ? -8.864 -10.843 1.443 1.00 85.62 96 ASP A CA 1
ATOM 758 C C . ASP A 1 96 ? -8.415 -10.966 -0.020 1.00 85.62 96 ASP A C 1
ATOM 760 O O . ASP A 1 96 ? -9.249 -11.048 -0.917 1.00 85.62 96 ASP A O 1
ATOM 764 N N . LEU A 1 97 ? -7.101 -10.987 -0.272 1.00 81.94 97 LEU A N 1
ATOM 765 C CA . LEU A 1 97 ? -6.534 -11.104 -1.622 1.00 81.94 97 LEU A CA 1
ATOM 766 C C . LEU A 1 97 ? -6.693 -12.506 -2.231 1.00 81.94 97 LEU A C 1
ATOM 768 O O . LEU A 1 97 ? -6.750 -12.633 -3.455 1.00 81.94 97 LEU A O 1
ATOM 772 N N . ASP A 1 98 ? -6.726 -13.545 -1.394 1.00 77.00 98 ASP A N 1
ATOM 773 C CA . ASP A 1 98 ? -6.906 -14.942 -1.811 1.00 77.00 98 ASP A CA 1
ATOM 774 C C . ASP A 1 98 ? -8.396 -15.337 -1.980 1.00 77.00 98 ASP A C 1
ATOM 776 O O . ASP A 1 98 ? -8.685 -16.473 -2.378 1.00 77.00 98 ASP A O 1
ATOM 780 N N . GLY A 1 99 ? -9.328 -14.429 -1.652 1.00 58.16 99 GLY A N 1
ATOM 781 C CA . GLY A 1 99 ? -10.784 -14.640 -1.603 1.00 58.16 99 GLY A CA 1
ATOM 782 C C . GLY A 1 99 ? -11.564 -14.349 -2.883 1.00 58.16 99 GLY A C 1
ATOM 783 O O . GLY A 1 99 ? -11.105 -13.558 -3.736 1.00 58.16 99 GLY A O 1
#

Solvent-accessible surface area (backbone atoms only — not comparable to full-atom values): 6111 Å² total; per-residue (Å²): 108,78,65,62,51,58,52,35,72,76,68,79,53,83,83,75,80,90,72,85,72,88,73,85,43,72,64,60,54,51,50,53,50,49,57,59,65,48,69,78,59,78,67,80,73,70,53,75,77,70,62,78,76,66,54,75,66,60,37,53,55,29,42,76,70,72,36,48,72,57,28,34,55,51,25,49,50,38,34,75,75,63,45,83,68,20,58,60,49,31,54,51,50,51,55,61,72,76,101

Mean predicted aligned error: 17.17 Å

Nearest PDB structures (foldseek):
  4mal-assembly2_B  TM=5.625E-01  e=8.728E+00  Pseudomonas aeruginosa PAO1
  6x9o-assembly1_B  TM=3.232E-01  e=2.034E+00  Homo sapiens

Foldseek 3Di:
DVVVQVVCVVVVDDHDPDDDDPPVDPVVVVVVVVVVVCPVPPVPVDPPVNLVPDDLVVLVVCVVVVNLVVSLVSLVVCVVVVPPPSVVSNVVSVVVVVD

pLDDT: mean 73.16, std 16.53, range [45.66, 94.88]